Protein AF-M1EKY4-F1 (afdb_monomer_lite)

Organism: Mustela putorius furo (NCBI:txid9669)

pLDDT: mean 96.24, std 2.24, range [85.25, 98.5]

Secondary structure (DSSP, 8-state):
-EEEE--PPTTEEPPTTPPPPEEEE-TTS-B---B---EE-TTEEEETTEEEEPPTTEE--SSSSSPPEEPPTTB--PPTTBSSPPBPTT-B--TTS-TTSPPB-PPPPBS-EEEEEETTEEEEEE--BS---S-S------------

Radius of gyration: 26.67 Å; chains: 1; bounding box: 74×27×77 Å

Structure (mmCIF, N/CA/C/O backbone):
data_AF-M1EKY4-F1
#
_entry.id   AF-M1EKY4-F1
#
loop_
_atom_site.group_PDB
_atom_site.id
_atom_site.type_symbol
_atom_site.label_atom_id
_atom_site.label_alt_id
_atom_site.label_comp_id
_atom_site.label_asym_id
_atom_site.label_entity_id
_atom_site.label_seq_id
_atom_site.pdbx_PDB_ins_code
_atom_site.Cartn_x
_atom_site.Cartn_y
_atom_site.Cartn_z
_atom_site.occupancy
_atom_site.B_iso_or_equiv
_atom_site.auth_seq_id
_atom_site.auth_comp_id
_atom_site.auth_asym_id
_atom_site.auth_a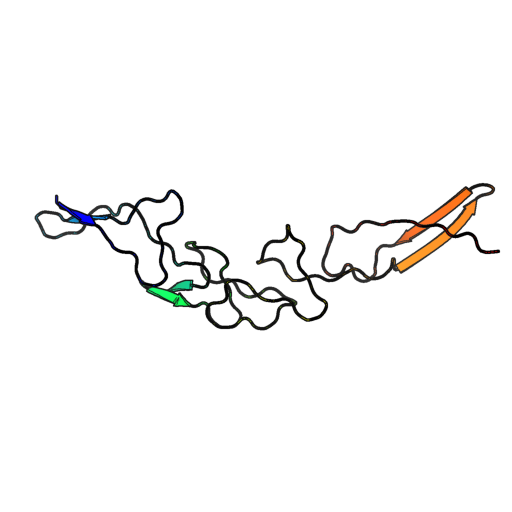tom_id
_atom_site.pdbx_PDB_model_num
ATOM 1 N N . LEU A 1 1 ? -34.951 8.213 29.228 1.00 85.62 1 LEU A N 1
ATOM 2 C CA . LEU A 1 1 ? -33.914 7.845 28.247 1.00 85.62 1 LEU A CA 1
ATOM 3 C C . LEU A 1 1 ? -32.612 8.471 28.716 1.00 85.62 1 LEU A C 1
ATOM 5 O O . LEU A 1 1 ? -32.547 9.693 28.775 1.00 85.62 1 LEU A O 1
ATOM 9 N N . ALA A 1 2 ? -31.645 7.670 29.146 1.00 92.81 2 ALA A N 1
ATOM 10 C CA . ALA A 1 2 ? -30.339 8.165 29.578 1.00 92.81 2 ALA A CA 1
ATOM 11 C C . ALA A 1 2 ? -29.303 7.891 28.483 1.00 92.81 2 ALA A C 1
ATOM 13 O O . ALA A 1 2 ? -29.235 6.769 27.991 1.00 92.81 2 ALA A O 1
ATOM 14 N N . THR A 1 3 ? -28.513 8.892 28.096 1.00 94.44 3 THR A N 1
ATOM 15 C CA . THR A 1 3 ? -27.386 8.706 27.168 1.00 94.44 3 THR A CA 1
ATOM 16 C C . THR A 1 3 ? -26.165 8.242 27.954 1.00 94.44 3 THR A C 1
ATOM 18 O O . THR A 1 3 ? -25.801 8.859 28.954 1.00 94.44 3 THR A O 1
ATOM 21 N N . VAL A 1 4 ? -25.534 7.164 27.501 1.00 96.06 4 VAL A N 1
ATOM 22 C CA . VAL A 1 4 ? -24.362 6.547 28.126 1.00 96.06 4 VAL A CA 1
ATOM 23 C C . VAL A 1 4 ? -23.217 6.565 27.122 1.00 96.06 4 VAL A C 1
ATOM 25 O O . VAL A 1 4 ? -23.373 6.088 25.998 1.00 96.06 4 VAL A O 1
ATOM 28 N N . ALA A 1 5 ? -22.084 7.146 27.516 1.00 96.00 5 ALA A N 1
ATOM 29 C CA . ALA A 1 5 ? -20.867 7.137 26.713 1.00 96.00 5 ALA A CA 1
ATOM 30 C C . ALA A 1 5 ? -20.219 5.749 26.760 1.00 96.00 5 ALA A C 1
ATOM 32 O O . ALA A 1 5 ? -20.084 5.160 27.834 1.00 96.00 5 ALA A O 1
ATOM 33 N N . GLY A 1 6 ? -19.852 5.236 25.593 1.00 95.19 6 GLY A N 1
ATOM 34 C CA . GLY A 1 6 ? -19.029 4.049 25.445 1.00 95.19 6 GLY A CA 1
ATOM 35 C C . GLY A 1 6 ? -17.547 4.407 25.444 1.00 95.19 6 GLY A C 1
ATOM 36 O O . GLY A 1 6 ? -17.161 5.551 25.207 1.00 95.19 6 GLY A O 1
ATOM 37 N N . THR A 1 7 ? -16.719 3.394 25.661 1.00 96.00 7 THR A N 1
ATOM 38 C CA . THR A 1 7 ? -15.268 3.475 25.496 1.00 96.00 7 THR A CA 1
ATOM 39 C C . THR A 1 7 ? -14.875 2.445 24.452 1.00 96.00 7 THR A C 1
ATOM 41 O O . THR A 1 7 ? -15.407 1.333 24.467 1.00 96.00 7 THR A O 1
ATOM 44 N N . CYS A 1 8 ? -13.971 2.801 23.540 1.00 97.06 8 CYS A N 1
ATOM 45 C CA . CYS A 1 8 ? -13.430 1.821 22.608 1.00 97.06 8 CYS A CA 1
ATOM 46 C C . CYS A 1 8 ? -12.718 0.698 23.369 1.00 97.06 8 CYS A C 1
ATOM 48 O O . CYS A 1 8 ? -12.065 0.940 24.387 1.00 97.06 8 CYS A O 1
ATOM 50 N N . VAL A 1 9 ? -12.866 -0.528 22.870 1.00 97.19 9 VAL A N 1
ATOM 51 C CA . VAL A 1 9 ? -12.094 -1.674 23.360 1.00 97.19 9 VAL A CA 1
ATOM 52 C C . VAL A 1 9 ? -10.605 -1.473 23.066 1.00 97.19 9 VAL A C 1
ATOM 54 O O . VAL A 1 9 ? -10.224 -0.589 22.295 1.00 97.19 9 VAL A O 1
ATOM 57 N N . GLU A 1 10 ? -9.755 -2.286 23.689 1.00 97.75 10 GLU A N 1
ATOM 58 C CA . GLU A 1 10 ? -8.317 -2.266 23.419 1.00 97.75 10 GLU A CA 1
ATOM 59 C C . GLU A 1 10 ? -8.046 -2.476 21.920 1.00 97.75 10 GLU A C 1
ATOM 61 O O . GLU A 1 10 ? -8.741 -3.253 21.264 1.00 97.75 10 GLU A O 1
ATOM 66 N N . HIS A 1 11 ? -7.076 -1.738 21.374 1.00 97.81 11 HIS A N 1
ATOM 67 C CA . HIS A 1 11 ? -6.745 -1.716 19.943 1.00 97.81 11 HIS A CA 1
ATOM 68 C C . HIS A 1 11 ? -7.878 -1.269 19.005 1.00 97.81 11 HIS A C 1
ATOM 70 O O . HIS A 1 11 ? -7.852 -1.552 17.806 1.00 97.81 11 HIS A O 1
ATOM 76 N N . ALA A 1 12 ? -8.869 -0.539 19.525 1.00 97.94 12 ALA A N 1
ATOM 77 C CA . ALA A 1 12 ? -9.895 0.116 18.726 1.00 97.94 12 ALA A CA 1
ATOM 78 C C . ALA A 1 12 ? -9.877 1.636 18.917 1.00 97.94 12 ALA A C 1
ATOM 80 O O . ALA A 1 12 ? -9.656 2.152 20.011 1.00 97.94 12 ALA A O 1
ATOM 81 N N . VAL A 1 13 ? -10.178 2.361 17.844 1.00 97.31 13 VAL A N 1
ATOM 82 C CA . VAL A 1 13 ? -10.183 3.825 17.818 1.00 97.31 13 VAL A CA 1
ATOM 83 C C . VAL A 1 13 ? -11.405 4.349 17.070 1.00 97.31 13 VAL A C 1
ATOM 85 O O . VAL A 1 13 ? -11.916 3.703 16.154 1.00 97.31 13 VAL A O 1
ATOM 88 N N . VAL A 1 14 ? -11.891 5.531 17.449 1.00 96.62 14 VAL A N 1
ATOM 89 C CA . VAL A 1 14 ? -12.914 6.239 16.668 1.00 96.62 14 VAL A CA 1
ATOM 90 C C . VAL A 1 14 ? -12.263 6.736 15.369 1.00 96.62 14 VAL A C 1
ATOM 92 O O . VAL A 1 14 ? -11.231 7.411 15.439 1.00 96.62 14 VAL A O 1
ATOM 95 N N . PRO A 1 15 ? -12.807 6.412 14.182 1.00 92.44 15 PRO A N 1
ATOM 96 C CA . PRO A 1 15 ? -12.207 6.829 12.921 1.00 92.44 15 PRO A CA 1
ATOM 97 C C . PRO A 1 15 ? -12.218 8.360 12.768 1.00 92.44 15 PRO A C 1
ATOM 99 O O . PRO A 1 15 ? -13.085 9.031 13.335 1.00 92.44 15 PRO A O 1
ATOM 102 N N . PRO A 1 16 ? -11.301 8.942 11.973 1.00 90.12 16 PRO A N 1
ATOM 103 C CA . PRO A 1 16 ? -11.284 10.380 11.722 1.00 90.12 16 PRO A CA 1
ATOM 104 C C . PRO A 1 16 ? -12.627 10.880 11.173 1.00 90.12 16 PRO A C 1
ATOM 106 O O . PRO A 1 16 ? -13.111 10.393 10.154 1.00 90.12 16 PRO A O 1
ATOM 109 N N . GLY A 1 17 ? -13.229 11.863 11.847 1.00 90.38 17 GLY A N 1
ATOM 110 C CA . GLY A 1 17 ? -14.549 12.393 11.483 1.00 90.38 17 GLY A CA 1
ATOM 111 C C . GLY A 1 17 ? -15.735 11.508 11.886 1.00 90.38 17 GLY A C 1
ATOM 112 O O . GLY A 1 17 ? -16.865 11.836 11.535 1.00 90.38 17 GLY A O 1
ATOM 113 N N . GLY A 1 18 ? -15.492 10.410 12.608 1.00 90.94 18 GLY A N 1
ATOM 114 C CA . GLY A 1 18 ? -16.525 9.578 13.215 1.00 90.94 18 GLY A CA 1
ATOM 115 C C . GLY A 1 18 ? -17.043 10.139 14.541 1.00 90.94 18 GLY A C 1
ATOM 116 O O . GLY A 1 18 ? -16.388 10.949 15.198 1.00 90.94 18 GLY A O 1
ATOM 117 N N . ASP A 1 19 ? -18.227 9.675 14.939 1.00 94.44 19 ASP A N 1
ATOM 118 C CA . ASP A 1 19 ? -18.825 9.983 16.238 1.00 94.44 19 ASP A CA 1
ATOM 119 C C . ASP A 1 19 ? -18.302 9.042 17.334 1.00 94.44 19 ASP A C 1
ATOM 121 O O . ASP A 1 19 ? -18.157 7.836 17.117 1.00 94.44 19 ASP A O 1
ATOM 125 N N . GLU A 1 20 ? -18.097 9.578 18.542 1.00 95.06 20 GLU A N 1
ATOM 126 C CA . GLU A 1 20 ? -17.794 8.767 19.725 1.00 95.06 20 GLU A CA 1
ATOM 127 C C . GLU A 1 20 ? -18.944 7.796 20.055 1.00 95.06 20 GLU A C 1
ATOM 129 O O . GLU A 1 20 ? -20.122 8.183 19.965 1.00 95.06 20 GLU A O 1
ATOM 134 N N . PRO A 1 21 ? -18.622 6.557 20.480 1.00 96.62 21 PRO A N 1
ATOM 135 C CA . PRO A 1 21 ? -19.612 5.522 20.744 1.00 96.62 21 PRO A CA 1
ATOM 136 C C . PRO A 1 21 ? -20.514 5.917 21.915 1.00 96.62 21 PRO A C 1
ATOM 138 O O . PRO A 1 21 ? -20.050 6.226 23.013 1.00 96.62 21 PRO A O 1
ATOM 141 N N . ARG A 1 22 ? -21.827 5.893 21.702 1.00 96.19 22 ARG A N 1
ATOM 142 C CA . ARG A 1 22 ? -22.851 6.205 22.705 1.00 96.19 22 ARG A CA 1
ATOM 143 C C . ARG A 1 22 ? -24.061 5.299 22.535 1.00 96.19 22 ARG A C 1
ATOM 145 O O . ARG A 1 22 ? -24.444 4.950 21.422 1.00 96.19 22 ARG A O 1
ATOM 152 N N . MET A 1 23 ? -24.703 4.989 23.655 1.00 95.38 23 MET A N 1
ATOM 153 C CA . MET A 1 23 ? -25.932 4.197 23.723 1.00 95.38 23 MET A CA 1
ATOM 154 C C . MET A 1 23 ? -27.002 4.931 24.531 1.00 95.38 23 MET A C 1
ATOM 156 O O . MET A 1 23 ? -26.702 5.812 25.338 1.00 95.38 23 MET A O 1
ATOM 160 N N . HIS A 1 24 ? -28.264 4.549 24.343 1.00 95.06 24 HIS A N 1
ATOM 161 C CA . HIS A 1 24 ? -29.387 5.077 25.116 1.00 95.06 24 HIS A CA 1
ATOM 162 C C . HIS A 1 24 ? -30.019 3.978 25.969 1.00 95.06 24 HIS A C 1
ATOM 164 O O . HIS A 1 24 ? -30.482 2.979 25.430 1.00 95.06 24 HIS A O 1
ATOM 170 N N . CYS A 1 25 ? -30.060 4.177 27.285 1.00 96.56 25 CYS A N 1
ATOM 171 C CA . CYS A 1 25 ? -30.706 3.276 28.235 1.00 96.56 25 CYS A CA 1
ATOM 172 C C . CYS A 1 25 ? -32.163 3.710 28.475 1.00 96.56 25 CYS A C 1
ATOM 174 O O . CYS A 1 25 ? -32.447 4.873 28.818 1.00 96.56 25 CYS A O 1
ATOM 176 N N . ALA A 1 26 ? -33.092 2.786 28.236 1.00 95.62 26 ALA A N 1
ATOM 177 C CA . ALA A 1 26 ? -34.524 2.955 28.435 1.00 95.62 26 ALA A CA 1
ATOM 178 C C . ALA A 1 26 ? -34.946 2.688 29.891 1.00 95.62 26 ALA A C 1
ATOM 180 O O . ALA A 1 26 ? -34.160 2.262 30.733 1.00 95.62 26 ALA A O 1
ATOM 181 N N . VAL A 1 27 ? -36.201 3.012 30.220 1.00 95.88 27 VAL A N 1
ATOM 182 C CA . VAL A 1 27 ? -36.727 2.887 31.596 1.00 95.88 27 VAL A CA 1
ATOM 183 C C . VAL A 1 27 ? -36.992 1.438 32.015 1.00 95.88 27 VAL A C 1
ATOM 185 O O . VAL A 1 27 ? -37.061 1.155 33.205 1.00 95.88 27 VAL A O 1
ATOM 188 N N . ASP A 1 28 ? -37.134 0.540 31.045 1.00 96.50 28 ASP A N 1
ATOM 189 C CA . ASP A 1 28 ? -37.246 -0.913 31.203 1.00 96.50 28 ASP A CA 1
ATOM 190 C C . ASP A 1 28 ? -35.876 -1.614 31.259 1.00 96.50 28 ASP A C 1
ATOM 192 O O . ASP A 1 28 ? -35.816 -2.824 31.465 1.00 96.50 28 ASP A O 1
ATOM 196 N N . GLY A 1 29 ? -34.778 -0.857 31.141 1.00 94.44 29 GLY A N 1
ATOM 197 C CA . GLY A 1 29 ? -33.411 -1.373 31.178 1.00 94.44 29 GLY A CA 1
ATOM 198 C C . GLY A 1 29 ? -32.882 -1.856 29.828 1.00 94.44 29 GLY A C 1
ATOM 199 O O . GLY A 1 29 ? -31.761 -2.361 29.779 1.00 94.44 29 GLY A O 1
ATOM 200 N N . GLU A 1 30 ? -33.637 -1.694 28.739 1.00 96.25 30 GLU A N 1
ATOM 201 C CA . GLU A 1 30 ? -33.154 -2.045 27.406 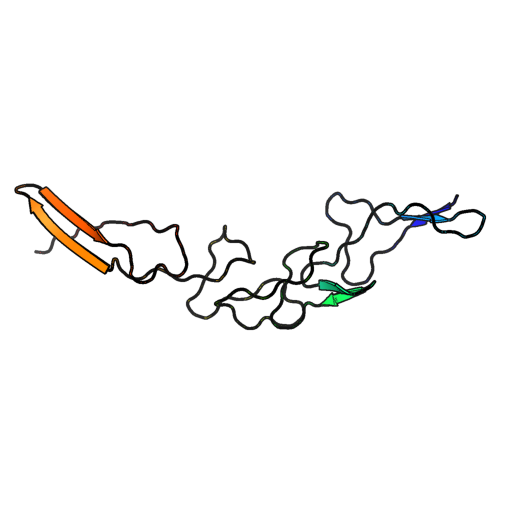1.00 96.25 30 GLU A CA 1
ATOM 202 C C . GLU A 1 30 ? -32.203 -0.984 26.835 1.00 96.25 30 GLU A C 1
ATOM 204 O O . GLU A 1 30 ? -32.354 0.230 27.029 1.00 96.25 30 GLU A O 1
ATOM 209 N N . TRP A 1 31 ? -31.206 -1.467 26.095 1.00 95.38 31 TRP A N 1
ATOM 210 C CA . TRP A 1 31 ? -30.314 -0.641 25.295 1.00 95.38 31 TRP A CA 1
ATOM 211 C C . TRP A 1 31 ? -30.946 -0.368 23.930 1.00 95.38 31 TRP A C 1
ATOM 213 O O . TRP A 1 31 ? -31.340 -1.291 23.223 1.00 95.38 31 TRP A O 1
ATOM 223 N N . LEU A 1 32 ? -31.026 0.906 23.558 1.00 92.81 32 LEU A N 1
ATOM 224 C CA . LEU A 1 32 ? -31.637 1.353 22.309 1.00 92.81 32 LEU A CA 1
ATOM 225 C C . LEU A 1 32 ? -30.563 1.717 21.265 1.00 92.81 32 LEU A C 1
ATOM 227 O O . LEU A 1 32 ? -29.563 1.024 21.124 1.00 92.81 32 LEU A O 1
ATOM 231 N N . VAL A 1 33 ? -30.784 2.791 20.503 1.00 90.44 33 VAL A N 1
ATOM 232 C CA . VAL A 1 33 ? -30.024 3.153 19.297 1.00 90.44 33 VAL A CA 1
ATOM 233 C C . VAL A 1 33 ? -28.524 3.363 19.585 1.00 90.44 33 VAL A C 1
ATOM 235 O O . VAL A 1 33 ? -28.203 4.253 20.388 1.00 90.44 33 VAL A O 1
ATOM 238 N N . PRO A 1 34 ? -27.621 2.616 18.910 1.00 92.00 34 PRO A N 1
ATOM 239 C CA . PRO A 1 34 ? -26.189 2.892 18.914 1.00 92.00 34 PRO A CA 1
ATOM 240 C C . PRO A 1 34 ? -25.870 4.116 18.052 1.00 92.00 34 PRO A C 1
ATOM 242 O O . PRO A 1 34 ? -26.404 4.276 16.953 1.00 92.00 34 PRO A O 1
ATOM 245 N N . ILE A 1 35 ? -24.996 4.986 18.553 1.00 93.06 35 ILE A N 1
ATOM 246 C CA . ILE A 1 35 ? -24.480 6.160 17.840 1.00 93.06 35 ILE A CA 1
ATOM 247 C C . ILE A 1 35 ? -22.960 6.117 17.893 1.00 93.06 35 ILE A C 1
ATOM 249 O O . ILE A 1 35 ? -22.401 5.983 18.977 1.00 93.06 35 ILE A O 1
ATOM 253 N N . GLY A 1 36 ? -22.305 6.291 16.746 1.00 94.19 36 GLY A N 1
ATOM 254 C CA . GLY A 1 36 ? -20.851 6.199 16.653 1.00 94.19 36 GLY A CA 1
ATOM 255 C C . GLY A 1 36 ? -20.339 4.762 16.746 1.00 94.19 36 GLY A C 1
ATOM 256 O O . GLY A 1 36 ? -21.070 3.837 17.102 1.00 94.19 36 GLY A O 1
ATOM 257 N N . GLN A 1 37 ? -19.072 4.572 16.393 1.00 93.94 37 GLN A N 1
ATOM 258 C CA . GLN A 1 37 ? -18.426 3.262 16.419 1.00 93.94 37 GLN A CA 1
ATOM 259 C C . GLN A 1 37 ? -16.913 3.391 16.570 1.00 93.94 37 GLN A C 1
ATOM 261 O O . GLN A 1 37 ? -16.320 4.409 16.213 1.00 93.94 37 GLN A O 1
ATOM 266 N N . CYS A 1 38 ? -16.296 2.320 17.059 1.00 96.75 38 CYS A N 1
ATOM 267 C CA . CYS A 1 38 ? -14.849 2.158 17.075 1.00 96.75 38 CYS A CA 1
ATOM 268 C C . CYS A 1 38 ? -14.444 1.140 16.010 1.00 96.75 38 CYS A C 1
ATOM 270 O O . CYS A 1 38 ? -15.150 0.155 15.790 1.00 96.75 38 CYS A O 1
ATOM 272 N N . LEU A 1 39 ? -13.299 1.365 15.376 1.00 97.50 39 LEU A N 1
ATOM 273 C CA . LEU A 1 39 ? -12.693 0.467 14.401 1.00 97.50 39 LEU A CA 1
ATOM 274 C C . LEU A 1 39 ? -11.389 -0.078 14.965 1.00 97.50 39 LEU A C 1
ATOM 276 O O . LEU A 1 39 ? -10.640 0.674 15.588 1.00 97.50 39 LEU A O 1
ATOM 280 N N . CYS A 1 40 ? -11.099 -1.358 14.722 1.00 98.19 40 CYS A N 1
ATOM 281 C CA . CYS A 1 40 ? -9.799 -1.911 15.086 1.00 98.19 40 CYS A CA 1
ATOM 282 C C . CYS A 1 40 ? -8.699 -1.165 14.329 1.00 98.19 40 CYS A C 1
ATOM 284 O O . CYS A 1 40 ? -8.823 -0.938 13.119 1.00 98.19 40 CYS A O 1
ATOM 286 N N . GLU A 1 41 ? -7.651 -0.775 15.043 1.00 97.88 41 GLU A N 1
ATOM 287 C CA . GLU A 1 41 ? -6.543 0.005 14.504 1.00 97.88 41 GLU A CA 1
ATOM 288 C C . GLU A 1 41 ? -5.689 -0.798 13.505 1.00 97.88 41 GLU A C 1
ATOM 290 O O . GLU A 1 41 ? -5.971 -1.960 13.195 1.00 97.88 41 GLU A O 1
ATOM 295 N N . ALA A 1 42 ? -4.666 -0.160 12.932 1.00 97.81 42 ALA A N 1
ATOM 296 C CA . ALA A 1 42 ? -3.743 -0.835 12.024 1.00 97.81 42 ALA A CA 1
ATOM 297 C C . ALA A 1 42 ? -3.048 -2.008 12.741 1.00 97.81 42 ALA A C 1
ATOM 299 O O . ALA A 1 42 ? -2.628 -1.879 13.887 1.00 97.81 42 ALA A O 1
ATOM 300 N N . GLY A 1 43 ? -2.927 -3.146 12.060 1.00 98.31 43 GLY A N 1
ATOM 301 C CA . GLY A 1 43 ? -2.401 -4.388 12.628 1.00 98.31 43 GLY A CA 1
ATOM 302 C C . GLY A 1 43 ? -3.410 -5.213 13.433 1.00 98.31 43 GLY A C 1
ATOM 303 O O . GLY A 1 43 ? -3.037 -6.289 13.890 1.00 98.31 43 GLY A O 1
ATOM 304 N N . TYR A 1 44 ? -4.668 -4.770 13.578 1.00 98.50 44 TYR A N 1
ATOM 305 C CA . TYR A 1 44 ? -5.696 -5.493 14.336 1.00 98.50 44 TYR A CA 1
ATOM 306 C C . TYR A 1 44 ? -7.000 -5.669 13.554 1.00 98.50 44 TYR A C 1
ATOM 308 O O . TYR A 1 44 ? -7.508 -4.742 12.919 1.00 98.50 44 TYR A O 1
ATOM 316 N N . GLU A 1 45 ? -7.607 -6.844 13.653 1.00 98.19 45 GLU A N 1
ATOM 317 C CA . GLU A 1 45 ? -8.918 -7.150 13.083 1.00 98.19 45 GLU A CA 1
ATOM 318 C C . GLU A 1 45 ? -9.955 -7.472 14.151 1.00 98.19 45 GLU A C 1
ATOM 320 O O . GLU A 1 45 ? -9.634 -7.871 15.270 1.00 98.19 45 GLU A O 1
ATOM 325 N N . LYS A 1 46 ? -11.225 -7.282 13.793 1.00 97.69 46 LYS A N 1
ATOM 326 C CA . LYS A 1 46 ? -12.339 -7.600 14.677 1.00 97.69 46 LYS A CA 1
ATOM 327 C C . LYS A 1 46 ? -12.554 -9.110 14.690 1.00 97.69 46 LYS A C 1
ATOM 329 O O . LYS A 1 46 ? -12.944 -9.687 13.677 1.00 97.69 46 LYS A O 1
ATOM 334 N N . VAL A 1 47 ? -12.385 -9.715 15.857 1.00 96.94 47 VAL A N 1
ATOM 335 C CA . VAL A 1 47 ? -12.724 -11.113 16.118 1.00 96.94 47 VAL A CA 1
ATOM 336 C C . VAL A 1 47 ? -13.763 -11.118 17.232 1.00 96.94 47 VAL A C 1
ATOM 338 O O . VAL A 1 47 ? -13.464 -10.781 18.374 1.00 96.94 47 VAL A O 1
ATOM 341 N N . GLU A 1 48 ? -15.005 -11.454 16.880 1.00 93.94 48 GLU A N 1
ATOM 342 C CA . GLU A 1 48 ? -16.171 -11.303 17.763 1.00 93.94 48 GLU A CA 1
ATOM 343 C C . GLU A 1 48 ? -16.334 -9.846 18.239 1.00 93.94 48 GLU A C 1
ATOM 345 O O . GLU A 1 48 ? -16.598 -8.973 17.413 1.00 93.94 48 GLU A O 1
ATOM 350 N N . ASP A 1 49 ? -16.163 -9.573 19.534 1.00 94.00 49 ASP A N 1
ATOM 351 C CA . ASP A 1 49 ? -16.287 -8.242 20.144 1.00 94.00 49 ASP A CA 1
ATOM 352 C C . ASP A 1 49 ? -14.934 -7.654 20.593 1.00 94.00 49 ASP A C 1
ATOM 354 O O . ASP A 1 49 ? -14.895 -6.657 21.318 1.00 94.00 49 ASP A O 1
ATOM 358 N N . THR A 1 50 ? -13.813 -8.247 20.165 1.00 96.94 50 THR A N 1
ATOM 359 C CA . THR A 1 50 ? -12.458 -7.765 20.472 1.00 96.94 50 THR A CA 1
ATOM 360 C C . THR A 1 50 ? -11.653 -7.475 19.208 1.00 96.94 50 THR A C 1
ATOM 362 O O . THR A 1 50 ? -11.969 -7.952 18.117 1.00 96.94 50 THR A O 1
ATOM 365 N N . CYS A 1 51 ? -10.609 -6.659 19.353 1.00 98.25 51 CYS A N 1
ATOM 366 C CA . CYS A 1 51 ? -9.615 -6.445 18.309 1.00 98.25 51 CYS A CA 1
ATOM 367 C C . CYS A 1 51 ? -8.404 -7.334 18.593 1.00 98.25 51 CYS A C 1
ATOM 369 O O . CYS A 1 51 ? -7.761 -7.194 19.633 1.00 98.25 51 CYS A O 1
ATOM 371 N N . GLN A 1 52 ? -8.112 -8.258 17.682 1.00 98.38 52 GLN A N 1
ATOM 372 C CA . GLN A 1 52 ? -6.980 -9.177 17.782 1.00 98.38 52 GLN A CA 1
ATOM 373 C C . GLN A 1 52 ? -5.932 -8.832 16.734 1.00 98.38 52 GLN A C 1
ATOM 375 O O . GLN A 1 52 ? -6.267 -8.360 15.647 1.00 98.38 52 GLN A O 1
ATOM 380 N N . ALA A 1 53 ? -4.663 -9.031 17.080 1.00 98.44 53 ALA A N 1
ATOM 381 C CA . ALA A 1 53 ? -3.559 -8.753 16.178 1.00 98.44 53 ALA A CA 1
ATOM 382 C C . ALA A 1 53 ? -3.649 -9.650 14.935 1.00 98.44 53 ALA A C 1
ATOM 384 O O . ALA A 1 53 ? -4.046 -10.813 15.020 1.00 98.44 53 ALA A O 1
ATOM 385 N N . CYS A 1 54 ? -3.260 -9.116 13.777 1.00 98.50 54 CYS A N 1
ATOM 386 C CA . CYS A 1 54 ? -3.193 -9.900 12.551 1.00 98.50 54 CYS A CA 1
ATOM 387 C C . CYS A 1 54 ? -2.305 -11.130 12.756 1.00 98.50 54 CYS A C 1
ATOM 389 O O . CYS A 1 54 ? -1.198 -11.018 13.284 1.00 98.50 54 CYS A O 1
ATOM 391 N N . SER A 1 55 ? -2.768 -12.292 12.299 1.00 98.31 55 SER A N 1
ATOM 392 C CA . SER A 1 55 ? -1.970 -13.521 12.341 1.00 98.31 55 SER A CA 1
ATOM 393 C C . SER A 1 55 ? -0.692 -13.393 11.491 1.00 98.31 55 SER A C 1
ATOM 395 O O . SER A 1 55 ? -0.682 -12.633 10.520 1.00 98.31 55 SER A O 1
ATOM 397 N N . PRO A 1 56 ? 0.382 -14.152 11.787 1.00 98.31 56 PRO A N 1
ATOM 398 C CA . PRO A 1 56 ? 1.585 -14.158 10.958 1.00 98.31 56 PRO A CA 1
ATOM 399 C C . PRO A 1 56 ? 1.275 -14.432 9.479 1.00 98.31 56 PRO A C 1
ATOM 401 O O . PRO A 1 56 ? 0.518 -15.348 9.157 1.00 98.31 56 PRO A O 1
ATOM 404 N N . GLY A 1 57 ? 1.869 -13.641 8.584 1.00 97.75 57 GLY A N 1
ATOM 405 C CA . GLY A 1 57 ? 1.567 -13.659 7.146 1.00 97.75 57 GLY A CA 1
ATOM 406 C C . GLY A 1 57 ? 0.370 -12.801 6.720 1.00 97.75 57 GLY A C 1
ATOM 407 O O . GLY A 1 57 ? 0.067 -12.754 5.530 1.00 97.75 57 GLY A O 1
ATOM 408 N N . PHE A 1 58 ? -0.275 -12.097 7.653 1.00 98.38 58 PHE A N 1
ATOM 409 C CA . PHE A 1 58 ? -1.345 -11.141 7.379 1.00 98.38 58 PHE A CA 1
ATOM 410 C C . PHE A 1 58 ? -0.971 -9.742 7.867 1.00 98.38 58 PHE A C 1
ATOM 412 O O . PHE A 1 58 ? -0.154 -9.578 8.772 1.00 98.38 58 PHE A O 1
ATOM 419 N N . PHE A 1 59 ? -1.591 -8.721 7.282 1.00 98.31 59 PHE A N 1
ATOM 420 C CA . PHE A 1 59 ? -1.369 -7.330 7.651 1.00 98.31 59 PHE A CA 1
ATOM 421 C C . PHE A 1 59 ? -2.644 -6.489 7.558 1.00 98.31 59 PHE A C 1
ATOM 423 O O . PHE A 1 59 ? -3.593 -6.830 6.851 1.00 98.31 59 PHE A O 1
ATOM 430 N N . LYS A 1 60 ? -2.643 -5.335 8.229 1.00 98.00 60 LYS A N 1
ATOM 431 C CA . LYS A 1 60 ? -3.686 -4.315 8.072 1.00 98.00 60 LYS A CA 1
ATOM 432 C C . LYS A 1 60 ? -3.104 -2.916 8.219 1.00 98.00 60 LYS A C 1
ATOM 434 O O . LYS A 1 60 ? -2.631 -2.550 9.290 1.00 98.00 60 LYS A O 1
ATOM 439 N N . SER A 1 61 ? -3.169 -2.119 7.159 1.00 96.56 61 SER A N 1
ATOM 440 C CA . SER A 1 61 ? -2.483 -0.823 7.103 1.00 96.56 61 SER A CA 1
ATOM 441 C C . SER A 1 61 ? -3.209 0.323 7.801 1.00 96.56 61 SER A C 1
ATOM 443 O O . SER A 1 61 ? -2.572 1.307 8.163 1.00 96.56 61 SER A O 1
ATOM 445 N N . GLU A 1 62 ? -4.526 0.224 7.983 1.00 95.50 62 GLU A N 1
ATOM 446 C CA . GLU A 1 62 ? -5.354 1.336 8.458 1.00 95.50 62 GLU A CA 1
ATOM 447 C C . GLU A 1 62 ? -6.452 0.872 9.417 1.00 95.50 62 GLU A C 1
ATOM 449 O O . GLU A 1 62 ? -6.884 -0.283 9.381 1.00 95.50 62 GLU A O 1
ATOM 454 N N . ALA A 1 63 ? -6.945 1.800 10.242 1.00 96.56 63 ALA A N 1
ATOM 455 C CA . ALA A 1 63 ? -8.111 1.569 11.084 1.00 96.56 63 ALA A CA 1
ATOM 456 C C . ALA A 1 63 ? -9.371 1.455 10.214 1.00 96.56 63 ALA A C 1
ATOM 458 O O . ALA A 1 63 ? -9.840 2.433 9.635 1.00 96.56 63 ALA A O 1
ATOM 459 N N . SER A 1 64 ? -9.910 0.245 10.101 1.00 94.88 64 SER A N 1
ATOM 460 C CA . SER A 1 64 ? -11.068 -0.049 9.255 1.00 94.88 64 SER A CA 1
ATOM 461 C C . SER A 1 64 ? -11.873 -1.228 9.802 1.00 94.88 64 SER A C 1
ATOM 463 O O . SER A 1 64 ? -11.410 -1.958 10.681 1.00 94.88 64 SER A O 1
ATOM 465 N N . GLU A 1 65 ? -13.075 -1.437 9.265 1.00 94.38 65 GLU A N 1
ATOM 466 C CA . GLU A 1 65 ? -13.874 -2.648 9.522 1.00 94.38 65 GLU A CA 1
ATOM 467 C C . GLU A 1 65 ? -13.339 -3.883 8.788 1.00 94.38 65 GLU A C 1
ATOM 469 O O . GLU A 1 65 ? -13.812 -4.992 9.028 1.00 94.38 65 GLU A O 1
ATOM 474 N N . SER A 1 66 ? -12.375 -3.701 7.880 1.00 95.00 66 SER A N 1
ATOM 475 C CA . SER A 1 66 ? -11.843 -4.806 7.090 1.00 95.00 66 SER A CA 1
ATOM 476 C C . SER A 1 66 ? -11.018 -5.751 7.969 1.00 95.00 66 SER A C 1
ATOM 478 O O . SER A 1 66 ? -10.312 -5.280 8.871 1.00 95.00 66 SER A O 1
ATOM 480 N N . PRO A 1 67 ? -11.078 -7.067 7.702 1.00 97.38 67 PRO A N 1
ATOM 481 C CA . PRO A 1 67 ? -10.176 -8.025 8.326 1.00 97.38 67 PRO A CA 1
ATOM 482 C C . PRO A 1 67 ? -8.734 -7.799 7.857 1.00 97.38 67 PRO A C 1
ATOM 484 O O . PRO A 1 67 ? -8.471 -7.031 6.924 1.00 97.38 67 PRO A O 1
ATOM 487 N N . CYS A 1 68 ? -7.795 -8.484 8.497 1.00 98.12 68 CYS A N 1
ATOM 488 C CA . CYS A 1 68 ? -6.416 -8.533 8.050 1.00 98.12 68 CYS A CA 1
ATOM 489 C C . CYS A 1 68 ? -6.332 -9.201 6.669 1.00 98.12 68 CYS A C 1
ATOM 491 O O . CYS A 1 68 ? -7.005 -10.191 6.378 1.00 98.12 68 CYS A O 1
ATOM 493 N N . LEU A 1 69 ? -5.501 -8.636 5.799 1.00 97.88 69 LEU A N 1
ATOM 494 C CA . LEU A 1 69 ? -5.267 -9.126 4.447 1.00 97.88 69 LEU A CA 1
ATOM 495 C C . LEU A 1 69 ? -4.036 -10.022 4.427 1.00 97.88 69 LEU A C 1
ATOM 497 O O . LEU A 1 69 ? -3.063 -9.753 5.126 1.00 97.88 69 LEU A O 1
ATOM 501 N N . GLU A 1 70 ? -4.064 -11.066 3.606 1.00 97.94 70 GLU A N 1
ATOM 502 C CA . GLU A 1 70 ? -2.887 -11.900 3.375 1.00 97.94 70 GLU A CA 1
ATOM 503 C C . GLU A 1 70 ? -1.777 -11.072 2.712 1.00 97.94 70 GLU A C 1
ATOM 505 O O . GLU A 1 70 ? -2.040 -10.217 1.856 1.00 97.94 70 GLU A O 1
ATOM 510 N N . CYS A 1 71 ? -0.530 -11.314 3.113 1.00 98.12 71 CYS A N 1
ATOM 511 C CA . CYS A 1 71 ? 0.615 -10.670 2.492 1.00 98.12 71 CYS A CA 1
ATOM 512 C C . CYS A 1 71 ? 0.709 -11.027 1.000 1.00 98.12 71 CYS A C 1
ATOM 514 O O . CYS A 1 71 ? 0.617 -12.203 0.637 1.00 98.12 71 CYS A O 1
ATOM 516 N N . PRO A 1 72 ? 0.909 -10.035 0.115 1.00 97.75 72 PRO A N 1
ATOM 517 C CA . PRO A 1 72 ? 1.001 -10.294 -1.313 1.00 97.75 72 PRO A CA 1
ATOM 518 C C . PRO A 1 72 ? 2.328 -10.984 -1.666 1.00 97.75 72 PRO A C 1
ATOM 520 O O . PRO A 1 72 ? 3.251 -11.051 -0.864 1.00 97.75 72 PRO A O 1
ATOM 523 N N . VAL A 1 73 ? 2.457 -11.494 -2.892 1.00 97.31 73 VAL A N 1
ATOM 524 C CA . VAL A 1 73 ? 3.684 -12.193 -3.313 1.00 97.31 73 VAL A CA 1
ATOM 525 C C . VAL A 1 73 ? 4.923 -11.285 -3.290 1.00 97.31 73 VAL A C 1
ATOM 527 O O . VAL A 1 73 ? 4.821 -10.059 -3.403 1.00 97.31 73 VAL A O 1
ATOM 530 N N . HIS A 1 74 ? 6.099 -11.913 -3.188 1.00 97.81 74 HIS A N 1
ATOM 531 C CA . HIS A 1 74 ? 7.406 -11.251 -3.087 1.00 97.81 74 HIS A CA 1
ATOM 532 C C . HIS A 1 74 ? 7.590 -10.403 -1.821 1.00 97.81 74 HIS A C 1
ATOM 534 O O . HIS A 1 74 ? 8.316 -9.404 -1.809 1.00 97.81 74 HIS A O 1
ATOM 540 N N . THR A 1 75 ? 6.935 -10.817 -0.740 1.00 98.00 75 THR A N 1
ATOM 541 C CA . THR A 1 75 ? 7.118 -10.263 0.602 1.00 98.00 75 THR A CA 1
ATOM 542 C C . THR A 1 75 ? 7.632 -11.328 1.551 1.00 98.00 75 THR A C 1
ATOM 544 O O . THR A 1 75 ? 7.276 -12.499 1.428 1.00 98.00 75 THR A O 1
ATOM 547 N N . VAL A 1 76 ? 8.395 -10.913 2.554 1.00 97.06 76 VAL A N 1
ATOM 548 C CA . VAL A 1 76 ? 8.776 -11.798 3.656 1.00 97.06 76 VAL A CA 1
ATOM 549 C C . VAL A 1 76 ? 7.562 -12.116 4.535 1.00 97.06 76 VAL A C 1
ATOM 551 O O . VAL A 1 76 ? 6.570 -11.383 4.547 1.00 97.06 76 VAL A O 1
ATOM 554 N N . LEU A 1 77 ? 7.642 -13.209 5.296 1.00 96.25 77 LEU A N 1
ATOM 555 C CA . LEU A 1 77 ? 6.594 -13.582 6.245 1.00 96.25 77 LEU A CA 1
ATOM 556 C C . LEU A 1 77 ? 6.425 -12.481 7.302 1.00 96.25 77 LEU A C 1
ATOM 558 O O . LEU A 1 77 ? 7.325 -12.249 8.110 1.00 96.25 77 LEU A O 1
ATOM 562 N N . ALA A 1 78 ? 5.265 -11.827 7.301 1.00 97.56 78 ALA A N 1
ATOM 563 C CA . ALA A 1 78 ? 4.969 -10.775 8.260 1.00 97.56 78 ALA A CA 1
ATOM 564 C C . ALA A 1 78 ? 4.790 -11.334 9.686 1.00 97.56 78 ALA A C 1
ATOM 566 O O . ALA A 1 78 ? 4.211 -12.415 9.850 1.00 97.56 78 ALA A O 1
ATOM 567 N N . PRO A 1 79 ? 5.266 -10.614 10.719 1.00 97.69 79 PRO A N 1
ATOM 568 C CA . PRO A 1 79 ? 5.030 -10.978 12.112 1.00 97.69 79 PRO A CA 1
ATOM 569 C C . PRO A 1 79 ? 3.564 -10.747 12.516 1.00 97.69 79 PRO A C 1
ATOM 571 O O . PRO A 1 79 ? 2.781 -10.153 11.777 1.00 97.69 79 PRO A O 1
ATOM 574 N N . GLU A 1 80 ? 3.204 -11.198 13.716 1.00 98.25 80 GLU A N 1
ATOM 575 C CA . GLU A 1 80 ? 1.903 -10.896 14.319 1.00 98.25 80 GLU A CA 1
ATOM 576 C C . GLU A 1 80 ? 1.704 -9.376 14.474 1.00 98.25 80 GLU A C 1
ATOM 578 O O . GLU A 1 80 ? 2.631 -8.653 14.849 1.00 98.25 80 GLU A O 1
ATOM 583 N N . GLY A 1 81 ? 0.501 -8.887 14.169 1.00 97.88 81 GLY A N 1
ATOM 584 C CA . GLY A 1 81 ? 0.156 -7.468 14.286 1.00 97.88 81 GLY A CA 1
ATOM 585 C C . GLY A 1 81 ? 0.777 -6.565 13.216 1.00 97.88 81 GLY A C 1
ATOM 586 O O . GLY A 1 81 ? 0.909 -5.358 13.426 1.00 97.88 81 GLY A O 1
ATOM 587 N N . ALA A 1 82 ? 1.193 -7.118 12.074 1.00 98.31 82 ALA A N 1
ATOM 588 C CA . ALA A 1 82 ? 1.836 -6.337 11.026 1.00 98.31 82 ALA A CA 1
ATOM 589 C C . ALA A 1 82 ? 0.893 -5.300 10.390 1.00 98.31 82 ALA A C 1
ATOM 591 O O . ALA A 1 82 ? -0.257 -5.573 10.043 1.00 98.31 82 ALA A O 1
ATOM 592 N N . THR A 1 83 ? 1.414 -4.094 10.162 1.00 97.62 83 THR A N 1
ATOM 593 C CA . THR A 1 83 ? 0.701 -3.028 9.438 1.00 97.62 83 THR A CA 1
ATOM 594 C C . THR A 1 83 ? 1.035 -2.999 7.947 1.00 97.62 83 THR A C 1
ATOM 596 O O . THR A 1 83 ? 0.302 -2.416 7.152 1.00 97.62 83 THR A O 1
ATOM 599 N N . PHE A 1 84 ? 2.121 -3.661 7.548 1.00 97.44 84 PHE A N 1
ATOM 600 C CA . PHE A 1 84 ? 2.532 -3.876 6.165 1.00 97.44 84 PHE A CA 1
ATOM 601 C C . PHE A 1 84 ? 3.419 -5.124 6.075 1.00 97.44 84 PHE A C 1
ATOM 603 O O . PHE A 1 84 ? 4.007 -5.542 7.072 1.00 97.44 84 PHE A O 1
ATOM 610 N N . CYS A 1 85 ? 3.555 -5.685 4.873 1.00 97.88 85 CYS A N 1
ATOM 611 C CA . CYS A 1 85 ? 4.476 -6.792 4.609 1.00 97.88 85 CYS A CA 1
ATOM 612 C C . CYS A 1 85 ? 5.748 -6.260 3.941 1.00 97.88 85 CYS A C 1
ATOM 614 O O . CYS A 1 85 ? 5.682 -5.619 2.883 1.00 97.88 85 CYS A O 1
ATOM 616 N N . GLU A 1 86 ? 6.900 -6.502 4.562 1.00 97.75 86 GLU A N 1
ATOM 617 C CA . GLU A 1 86 ? 8.207 -6.096 4.041 1.00 97.75 86 GLU A CA 1
ATOM 618 C C . GLU A 1 86 ? 8.552 -6.872 2.758 1.00 97.75 86 GLU A C 1
ATOM 620 O O . GLU A 1 86 ? 8.193 -8.039 2.605 1.00 97.75 86 GLU A O 1
ATOM 625 N N . CYS A 1 87 ? 9.197 -6.210 1.797 1.00 98.25 87 CYS A N 1
ATOM 626 C CA . CYS A 1 87 ? 9.554 -6.844 0.529 1.00 98.25 87 CYS A CA 1
ATOM 627 C C . CYS A 1 87 ? 10.722 -7.820 0.695 1.00 98.25 87 CYS A C 1
ATOM 629 O O . CYS A 1 87 ? 11.625 -7.595 1.499 1.00 98.25 87 CYS A O 1
ATOM 631 N N . GLU A 1 88 ? 10.725 -8.882 -0.110 1.00 98.44 88 GLU A N 1
ATOM 632 C CA . GLU A 1 88 ? 11.892 -9.755 -0.257 1.00 98.44 88 GLU A CA 1
ATOM 633 C C . GLU A 1 88 ? 13.101 -8.988 -0.822 1.00 98.44 88 GLU A C 1
ATOM 635 O O . GLU A 1 88 ? 12.964 -7.962 -1.495 1.00 98.44 88 GLU A O 1
ATOM 640 N N . GLU A 1 89 ? 14.307 -9.509 -0.588 1.00 97.88 89 GLU A N 1
ATOM 641 C CA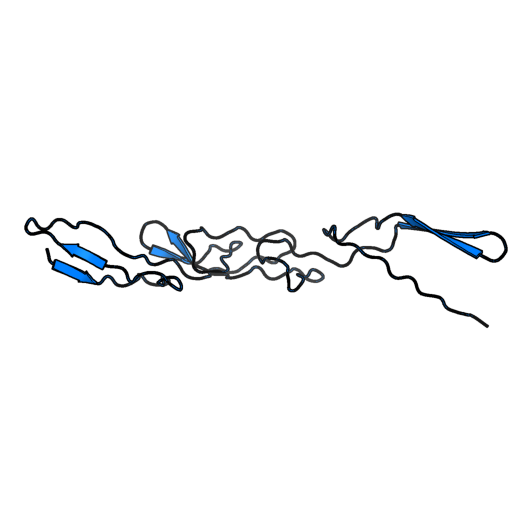 . GLU A 1 89 ? 15.533 -8.925 -1.136 1.00 97.88 89 GLU A CA 1
ATOM 642 C C . GLU A 1 89 ? 15.466 -8.843 -2.673 1.00 97.88 89 GLU A C 1
ATOM 644 O O . GLU A 1 89 ? 15.212 -9.830 -3.364 1.00 97.88 89 GLU A O 1
ATOM 649 N N . GLY A 1 90 ? 15.696 -7.643 -3.217 1.00 97.44 90 GLY A N 1
ATOM 650 C CA . GLY A 1 90 ? 15.617 -7.376 -4.657 1.00 97.44 90 GLY A CA 1
ATOM 651 C C . GLY A 1 90 ? 14.217 -7.027 -5.180 1.00 97.44 90 GLY A C 1
ATOM 652 O O . GLY A 1 90 ? 14.074 -6.801 -6.384 1.00 97.44 90 GLY A O 1
ATOM 653 N N . TYR A 1 91 ? 13.216 -6.936 -4.301 1.00 98.38 91 TYR A N 1
ATOM 654 C CA . TYR A 1 91 ? 11.864 -6.481 -4.615 1.00 98.38 91 TYR A CA 1
ATOM 655 C C . TYR A 1 91 ? 11.511 -5.187 -3.872 1.00 98.38 91 TYR A C 1
ATOM 657 O O . TYR A 1 91 ? 12.029 -4.888 -2.799 1.00 98.38 91 TYR A O 1
ATOM 665 N N . PHE A 1 92 ? 10.625 -4.390 -4.467 1.00 97.50 92 PHE A N 1
ATOM 666 C CA . PHE A 1 92 ? 10.357 -3.013 -4.063 1.00 97.50 92 PHE A CA 1
ATOM 667 C C . PHE A 1 92 ? 8.896 -2.618 -4.312 1.00 97.50 92 PHE A C 1
ATOM 669 O O . PHE A 1 92 ? 8.182 -3.248 -5.095 1.00 97.50 92 PHE A O 1
ATOM 676 N N . ARG A 1 93 ? 8.475 -1.518 -3.681 1.00 97.25 93 ARG A N 1
ATOM 677 C CA . ARG A 1 93 ? 7.230 -0.802 -3.990 1.00 97.25 93 ARG A CA 1
ATOM 678 C C . ARG A 1 93 ? 7.543 0.637 -4.378 1.00 97.25 93 ARG A C 1
ATOM 680 O O . ARG A 1 93 ? 8.432 1.257 -3.791 1.00 97.25 93 ARG A O 1
ATOM 687 N N . ALA A 1 94 ? 6.830 1.165 -5.366 1.00 96.69 94 ALA A N 1
ATOM 688 C CA . ALA A 1 94 ? 6.884 2.582 -5.690 1.00 96.69 94 ALA A CA 1
ATOM 689 C C . ALA A 1 94 ? 6.089 3.404 -4.653 1.00 96.69 94 ALA A C 1
ATOM 691 O O . ALA A 1 94 ? 5.187 2.871 -4.010 1.00 96.69 94 ALA A O 1
ATOM 692 N N . PRO A 1 95 ? 6.380 4.707 -4.486 1.00 95.25 95 PRO A N 1
ATOM 693 C CA . PRO A 1 95 ? 5.712 5.547 -3.485 1.00 95.25 95 PRO A CA 1
ATOM 694 C C . PRO A 1 95 ? 4.187 5.646 -3.628 1.00 95.25 95 PRO A C 1
ATOM 696 O O . PRO A 1 95 ? 3.497 5.912 -2.651 1.00 95.25 95 PRO A O 1
ATOM 699 N N . GLN A 1 96 ? 3.670 5.474 -4.845 1.00 94.62 96 GLN A N 1
ATOM 700 C CA . GLN A 1 96 ? 2.240 5.488 -5.153 1.00 94.62 96 GLN A CA 1
ATOM 701 C C . GLN A 1 96 ? 1.571 4.108 -5.066 1.00 94.62 96 GLN A C 1
ATOM 703 O O . GLN A 1 96 ? 0.351 4.026 -5.217 1.00 94.62 96 GLN A O 1
ATOM 708 N N . ASP A 1 97 ? 2.347 3.037 -4.879 1.00 95.69 97 ASP A N 1
ATOM 709 C CA . ASP A 1 97 ? 1.814 1.678 -4.832 1.00 95.69 97 ASP A CA 1
ATOM 710 C C . ASP A 1 97 ? 1.106 1.444 -3.492 1.00 95.69 97 ASP A C 1
ATOM 712 O O . ASP A 1 97 ? 1.565 1.873 -2.431 1.00 95.69 97 ASP A O 1
ATOM 716 N N . LEU A 1 98 ? -0.019 0.729 -3.531 1.00 95.06 98 LEU A N 1
ATOM 717 C CA . LEU A 1 98 ? -0.730 0.340 -2.315 1.00 95.06 98 LEU A CA 1
ATOM 718 C C . LEU A 1 98 ? 0.040 -0.763 -1.579 1.00 95.06 98 LEU A C 1
ATOM 720 O O . LEU A 1 98 ? 0.679 -1.611 -2.198 1.00 95.06 98 LEU A O 1
ATOM 724 N N . LEU A 1 99 ? -0.090 -0.829 -0.252 1.00 95.25 99 LEU A N 1
ATOM 725 C CA . LEU A 1 99 ? 0.551 -1.884 0.549 1.00 95.25 99 LEU A CA 1
ATOM 726 C C . LEU A 1 99 ? -0.002 -3.290 0.259 1.00 95.25 99 LEU A C 1
ATOM 728 O O . LEU A 1 99 ? 0.700 -4.277 0.462 1.00 95.25 99 LEU A O 1
ATOM 732 N N . SER A 1 100 ? -1.227 -3.378 -0.268 1.00 94.62 100 SER A N 1
ATOM 733 C CA . SER A 1 100 ? -1.827 -4.618 -0.772 1.00 94.62 100 SER A CA 1
ATOM 734 C C . SER A 1 100 ? -1.300 -5.054 -2.138 1.00 94.62 100 SER A C 1
ATOM 736 O O . SER A 1 100 ? -1.564 -6.182 -2.552 1.00 94.62 100 SER A O 1
ATOM 738 N N . MET A 1 101 ? -0.552 -4.201 -2.847 1.00 96.19 101 MET A N 1
ATOM 739 C CA . MET A 1 101 ? 0.093 -4.599 -4.093 1.00 96.19 101 MET A CA 1
ATOM 740 C C . MET A 1 101 ? 1.341 -5.452 -3.801 1.00 96.19 101 MET A C 1
ATOM 742 O O . MET A 1 101 ? 2.066 -5.181 -2.829 1.00 96.19 101 MET A O 1
ATOM 746 N N . PRO A 1 102 ? 1.618 -6.467 -4.642 1.00 97.38 102 PRO A N 1
ATOM 747 C CA . PRO A 1 102 ? 2.856 -7.235 -4.576 1.00 97.38 102 PRO A CA 1
ATOM 748 C C . PRO A 1 102 ? 4.091 -6.353 -4.666 1.00 97.38 102 PRO A C 1
ATOM 750 O O . PRO A 1 102 ? 4.076 -5.310 -5.324 1.00 97.38 102 PRO A O 1
ATOM 753 N N . CYS A 1 103 ? 5.185 -6.801 -4.055 1.00 98.06 103 CYS A N 1
ATOM 754 C CA . CYS A 1 103 ? 6.465 -6.186 -4.356 1.00 98.06 103 CYS A CA 1
ATOM 755 C C . CYS A 1 103 ? 6.895 -6.590 -5.770 1.00 98.06 103 CYS A C 1
ATOM 757 O O . CYS A 1 103 ? 6.683 -7.714 -6.224 1.00 98.06 103 CYS A O 1
ATOM 759 N N . THR A 1 104 ? 7.499 -5.647 -6.478 1.00 98.31 104 THR A N 1
ATOM 760 C CA . THR A 1 104 ? 7.897 -5.786 -7.881 1.00 98.31 104 THR A CA 1
ATOM 761 C C . THR A 1 104 ? 9.390 -5.538 -8.016 1.00 98.31 104 THR A C 1
ATOM 763 O O . THR A 1 104 ? 10.042 -5.102 -7.069 1.00 98.31 104 THR A O 1
ATOM 766 N N . ARG A 1 105 ? 9.971 -5.834 -9.174 1.00 98.06 105 ARG A N 1
ATOM 767 C CA . ARG A 1 105 ? 11.403 -5.616 -9.415 1.00 98.06 105 ARG A CA 1
ATOM 768 C C . ARG A 1 105 ? 11.633 -4.856 -10.717 1.00 98.06 105 ARG A C 1
ATOM 770 O O . ARG A 1 105 ? 10.728 -4.807 -11.547 1.00 98.06 105 ARG A O 1
ATOM 777 N N . PRO A 1 106 ? 12.821 -4.264 -10.929 1.00 97.88 106 PRO A N 1
ATOM 778 C CA . PRO A 1 106 ? 13.159 -3.697 -12.226 1.00 97.88 106 PRO A CA 1
ATOM 779 C C . PRO A 1 106 ? 13.026 -4.746 -13.346 1.00 97.88 106 PRO A C 1
ATOM 781 O O . PRO A 1 106 ? 13.381 -5.909 -13.130 1.00 97.88 106 PRO A O 1
ATOM 784 N N . PRO A 1 107 ? 12.533 -4.357 -14.533 1.00 97.88 107 PRO A N 1
ATOM 785 C CA . PRO A 1 107 ? 12.374 -5.276 -15.652 1.00 97.88 107 PRO A CA 1
ATOM 786 C C . PRO A 1 107 ? 13.724 -5.742 -16.204 1.00 97.88 107 PRO A C 1
ATOM 788 O O . PRO A 1 107 ? 14.760 -5.098 -16.013 1.00 97.88 107 PRO A O 1
ATOM 791 N N . SER A 1 108 ? 13.709 -6.837 -16.963 1.00 97.94 108 SER A N 1
ATOM 792 C CA . SER A 1 108 ? 14.868 -7.251 -17.753 1.00 97.94 108 SER A CA 1
ATOM 793 C C . SER A 1 108 ? 15.139 -6.275 -18.908 1.00 97.94 108 SER A C 1
ATOM 795 O O . SER A 1 108 ? 14.310 -5.432 -19.256 1.00 97.94 108 SER A O 1
ATOM 797 N N . ALA A 1 109 ? 16.284 -6.427 -19.576 1.00 97.44 109 ALA A N 1
ATOM 798 C CA . ALA A 1 109 ? 16.560 -5.685 -20.805 1.00 97.44 109 ALA A CA 1
ATOM 799 C C . ALA A 1 109 ? 15.501 -5.975 -21.898 1.00 97.44 109 ALA A C 1
ATOM 801 O O . ALA A 1 109 ? 14.923 -7.072 -21.906 1.00 97.44 109 ALA A O 1
ATOM 802 N N . PRO A 1 110 ? 15.265 -5.036 -22.839 1.00 97.25 110 PRO A N 1
ATOM 803 C CA . PRO A 1 110 ? 14.484 -5.304 -24.045 1.00 97.25 110 PRO A CA 1
ATOM 804 C C . PRO A 1 110 ? 15.027 -6.542 -24.766 1.00 97.25 110 PRO A C 1
ATOM 806 O O . PRO A 1 110 ? 16.233 -6.646 -24.987 1.00 97.25 110 PRO A O 1
ATOM 809 N N . HIS A 1 111 ? 14.154 -7.493 -25.105 1.00 94.75 111 HIS A N 1
ATOM 810 C CA . HIS A 1 111 ? 14.606 -8.835 -25.487 1.00 94.75 111 HIS A CA 1
ATOM 811 C C . HIS A 1 111 ? 15.314 -8.868 -26.852 1.00 94.75 111 HIS A C 1
ATOM 813 O O . HIS A 1 111 ? 16.404 -9.423 -26.976 1.00 94.75 111 HIS A O 1
ATOM 819 N N . TYR A 1 112 ? 14.731 -8.236 -27.871 1.00 95.62 112 TYR A N 1
ATOM 820 C CA . TYR A 1 112 ? 15.336 -8.117 -29.194 1.00 95.62 112 TYR A CA 1
ATOM 821 C C . TYR A 1 112 ? 15.503 -6.650 -29.535 1.00 95.62 112 TYR A C 1
ATOM 823 O O . TYR A 1 112 ? 14.509 -5.939 -29.553 1.00 95.62 112 TYR A O 1
ATOM 831 N N . LEU A 1 113 ? 16.728 -6.211 -29.829 1.00 96.88 113 LEU A N 1
ATOM 832 C CA . LEU A 1 113 ? 17.041 -4.863 -30.302 1.00 96.88 113 LEU A CA 1
ATOM 833 C C . LEU A 1 113 ? 17.723 -4.955 -31.668 1.00 96.88 113 LEU A C 1
ATOM 835 O O . LEU A 1 113 ? 18.719 -5.655 -31.833 1.00 96.88 113 LEU A O 1
ATOM 839 N N . THR A 1 114 ? 17.205 -4.216 -32.641 1.00 96.81 114 THR A N 1
ATOM 840 C CA . THR A 1 114 ? 17.802 -4.077 -33.971 1.00 96.81 114 THR A CA 1
ATOM 841 C C . THR A 1 114 ? 18.009 -2.607 -34.295 1.00 96.81 114 THR A C 1
ATOM 843 O O . THR A 1 114 ? 17.101 -1.799 -34.097 1.00 96.81 114 THR A O 1
ATOM 846 N N . ALA A 1 115 ? 19.183 -2.284 -34.833 1.00 96.19 115 ALA A N 1
ATOM 847 C CA . ALA A 1 115 ? 19.512 -0.973 -35.372 1.00 96.19 115 ALA A CA 1
ATOM 848 C C . ALA A 1 115 ? 19.771 -1.110 -36.875 1.00 96.19 115 ALA A C 1
ATOM 850 O O . ALA A 1 115 ? 20.714 -1.786 -37.286 1.00 96.19 115 ALA A O 1
ATOM 851 N N . VAL A 1 116 ? 18.922 -0.500 -37.699 1.00 96.12 116 VAL A N 1
ATOM 852 C CA . VAL A 1 116 ? 19.005 -0.589 -39.160 1.00 96.12 116 VAL A CA 1
ATOM 853 C C . VAL A 1 116 ? 19.382 0.774 -39.728 1.00 96.12 116 VAL A C 1
ATOM 855 O O . VAL A 1 116 ? 18.674 1.761 -39.543 1.00 96.12 116 VAL A O 1
ATOM 858 N N . GLY A 1 117 ? 20.511 0.835 -40.437 1.00 94.50 117 GLY A N 1
ATOM 859 C CA . GLY A 1 117 ? 20.928 2.028 -41.169 1.00 94.50 117 GLY A CA 1
ATOM 860 C C . GLY A 1 117 ? 20.066 2.229 -42.415 1.00 94.50 117 GLY A C 1
ATOM 861 O O . GLY A 1 117 ? 20.101 1.420 -43.338 1.00 94.50 117 GLY A O 1
ATOM 862 N N . MET A 1 118 ? 19.314 3.323 -42.461 1.00 92.62 118 MET A N 1
ATOM 863 C CA . MET A 1 118 ? 18.474 3.725 -43.590 1.00 92.62 118 MET A CA 1
ATOM 864 C C . MET A 1 118 ? 19.046 4.987 -44.248 1.00 92.62 118 MET A C 1
ATOM 866 O O . MET A 1 118 ? 18.465 6.075 -44.191 1.00 92.62 118 MET A O 1
ATOM 870 N N . GLY A 1 119 ? 20.235 4.860 -44.846 1.00 91.12 119 GLY A N 1
ATOM 871 C CA . GLY A 1 119 ? 20.966 5.983 -45.439 1.00 91.12 119 GLY A CA 1
ATOM 872 C C . GLY A 1 119 ? 21.539 6.915 -44.369 1.00 91.12 119 GLY A C 1
ATOM 873 O O . GLY A 1 119 ? 22.478 6.547 -43.675 1.00 91.12 119 GLY A O 1
ATOM 874 N N . ALA A 1 120 ? 20.974 8.118 -44.234 1.00 93.12 120 ALA A N 1
ATOM 875 C CA . ALA A 1 120 ? 21.397 9.116 -43.241 1.00 93.12 120 ALA A CA 1
ATOM 876 C C . ALA A 1 120 ? 20.675 8.994 -41.881 1.00 93.12 120 ALA A C 1
ATOM 878 O O . ALA A 1 120 ? 20.903 9.807 -40.989 1.00 93.12 120 ALA A O 1
ATOM 879 N N . LYS A 1 121 ? 19.766 8.022 -41.730 1.00 94.88 121 LYS A N 1
ATOM 880 C CA . LYS A 1 121 ? 19.013 7.765 -40.494 1.00 94.88 121 LYS A CA 1
ATOM 881 C C . LYS A 1 121 ? 19.330 6.375 -39.960 1.00 94.88 121 LYS A C 1
ATOM 883 O O . LYS A 1 121 ? 19.652 5.476 -40.731 1.00 94.88 121 LYS A O 1
ATOM 888 N N . VAL A 1 122 ? 19.167 6.195 -38.656 1.00 95.12 122 VAL A N 1
ATOM 889 C CA . VAL A 1 122 ? 19.172 4.882 -38.006 1.00 95.12 122 VAL A CA 1
ATOM 890 C C . VAL A 1 122 ? 17.768 4.624 -37.475 1.00 95.12 122 VAL A C 1
ATOM 892 O O . VAL A 1 122 ? 17.213 5.464 -36.770 1.00 95.12 122 VAL A O 1
ATOM 895 N N . GLU A 1 123 ? 17.182 3.487 -37.837 1.00 96.00 123 GLU A N 1
ATOM 896 C CA . GLU A 1 123 ? 15.921 3.004 -37.279 1.00 96.00 123 GLU A CA 1
ATOM 897 C C . GLU A 1 123 ? 16.222 2.005 -36.158 1.00 96.00 123 GLU A C 1
ATOM 899 O O . GLU A 1 123 ? 16.888 0.993 -36.382 1.00 96.00 123 GLU A O 1
ATOM 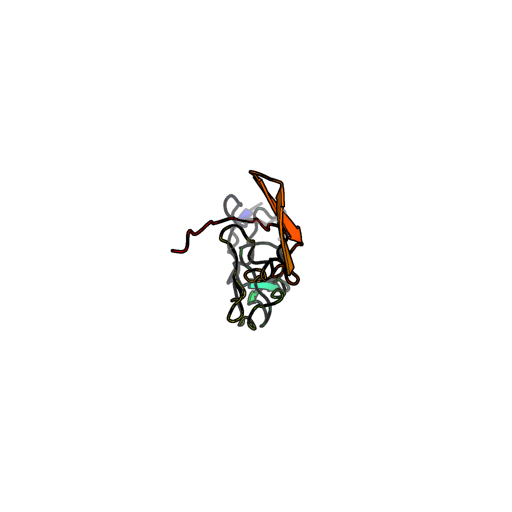904 N N . LEU A 1 124 ? 15.731 2.292 -34.951 1.00 96.69 124 LEU A N 1
ATOM 905 C CA . LEU A 1 124 ? 15.806 1.386 -33.809 1.00 96.69 124 LEU A CA 1
ATOM 906 C C . LEU A 1 124 ? 14.461 0.680 -33.647 1.00 96.69 124 LEU A C 1
ATOM 908 O O . LEU A 1 124 ? 13.421 1.331 -33.568 1.00 96.69 124 LEU A O 1
ATOM 912 N N . ARG A 1 125 ? 14.481 -0.650 -33.573 1.00 97.06 125 ARG A N 1
ATOM 913 C CA . ARG A 1 125 ? 13.298 -1.466 -33.276 1.00 97.06 125 ARG A CA 1
ATOM 914 C C . ARG A 1 125 ? 13.640 -2.413 -32.147 1.00 97.06 125 ARG A C 1
ATOM 916 O O . ARG A 1 125 ? 14.685 -3.061 -32.201 1.00 97.06 125 ARG A O 1
ATOM 923 N N . TRP A 1 126 ? 12.765 -2.502 -31.156 1.00 97.56 126 TRP A N 1
ATOM 924 C CA . TRP A 1 126 ? 12.913 -3.469 -30.082 1.00 97.56 126 TRP A CA 1
ATOM 925 C C . TRP A 1 126 ? 11.595 -4.115 -29.674 1.00 97.56 126 TRP A C 1
ATOM 927 O O . TRP A 1 126 ? 10.519 -3.614 -30.002 1.00 97.56 126 TRP A O 1
ATOM 937 N N . THR A 1 127 ? 11.686 -5.240 -28.970 1.00 97.94 127 THR A N 1
ATOM 938 C CA . THR A 1 127 ? 10.546 -5.902 -28.323 1.00 97.94 127 THR A CA 1
ATOM 939 C C . THR A 1 127 ? 10.563 -5.671 -26.811 1.00 97.94 127 THR A C 1
ATOM 941 O O . THR A 1 127 ? 11.630 -5.387 -26.257 1.00 97.94 127 THR A O 1
ATOM 944 N N . PRO A 1 128 ? 9.417 -5.831 -26.123 1.00 97.75 128 PRO A N 1
ATOM 945 C CA . PRO A 1 128 ? 9.366 -5.748 -24.669 1.00 97.75 128 PRO A CA 1
ATOM 946 C C . PRO A 1 128 ? 10.349 -6.699 -23.961 1.00 97.75 128 PRO A C 1
ATOM 948 O O . PRO A 1 128 ? 10.796 -7.685 -24.565 1.00 97.75 128 PRO A O 1
ATOM 951 N N . PRO A 1 129 ? 10.690 -6.409 -22.692 1.00 98.00 129 PRO A N 1
ATOM 952 C CA . PRO A 1 129 ? 11.426 -7.318 -21.821 1.00 98.00 129 PRO A CA 1
ATOM 953 C C . PRO A 1 129 ? 10.785 -8.704 -21.751 1.00 98.00 129 PRO A C 1
ATOM 955 O O . PRO A 1 129 ? 9.566 -8.839 -21.852 1.00 98.00 129 PRO A O 1
ATOM 958 N N . GLN A 1 130 ? 11.605 -9.735 -21.543 1.00 97.38 130 GLN A N 1
ATOM 959 C CA . GLN A 1 130 ? 11.095 -11.075 -21.250 1.00 97.38 130 GLN A CA 1
ATOM 960 C C . GLN A 1 130 ? 10.438 -11.129 -19.865 1.00 97.38 130 GLN A C 1
ATOM 962 O O . GLN A 1 130 ? 9.461 -11.848 -19.676 1.00 97.38 130 GLN A O 1
ATOM 967 N N . ASP A 1 131 ? 10.977 -10.362 -18.918 1.00 97.62 131 ASP A N 1
ATOM 968 C CA . ASP A 1 131 ? 10.423 -10.188 -17.585 1.00 97.62 131 ASP A CA 1
ATOM 969 C C . ASP A 1 131 ? 10.147 -8.704 -17.337 1.00 97.62 131 ASP A C 1
ATOM 971 O O . ASP A 1 131 ? 11.064 -7.879 -17.359 1.00 97.62 131 ASP A O 1
ATOM 975 N N . SER A 1 132 ? 8.880 -8.362 -17.107 1.00 97.50 132 SER A N 1
ATOM 976 C CA . SER A 1 132 ? 8.471 -6.999 -16.773 1.00 97.50 132 SER A CA 1
ATOM 977 C C . SER A 1 132 ? 8.716 -6.634 -15.308 1.00 97.50 132 SER A C 1
ATOM 979 O O . SER A 1 132 ? 8.522 -5.483 -14.927 1.00 97.50 132 SER A O 1
ATOM 981 N N . GLY A 1 133 ? 9.109 -7.603 -14.479 1.00 96.81 133 GLY A N 1
ATOM 982 C CA . GLY A 1 133 ? 9.237 -7.437 -13.038 1.00 96.81 133 GLY A CA 1
ATOM 983 C C . GLY A 1 133 ? 7.894 -7.358 -12.309 1.00 96.81 133 GLY A C 1
ATOM 984 O O . GLY A 1 133 ? 7.854 -6.893 -11.171 1.00 96.81 133 GLY A O 1
ATOM 985 N N . GLY A 1 134 ? 6.807 -7.808 -12.953 1.00 96.69 134 GLY A N 1
ATOM 986 C CA . GLY A 1 134 ? 5.445 -7.795 -12.403 1.00 96.69 134 GLY A CA 1
ATOM 987 C C . GLY A 1 134 ? 4.713 -6.462 -12.582 1.00 96.69 134 GLY A C 1
ATOM 988 O O . GLY A 1 134 ? 3.794 -6.161 -11.826 1.00 96.69 134 GLY A O 1
ATOM 989 N N . ARG A 1 135 ? 5.150 -5.646 -13.546 1.00 96.56 135 A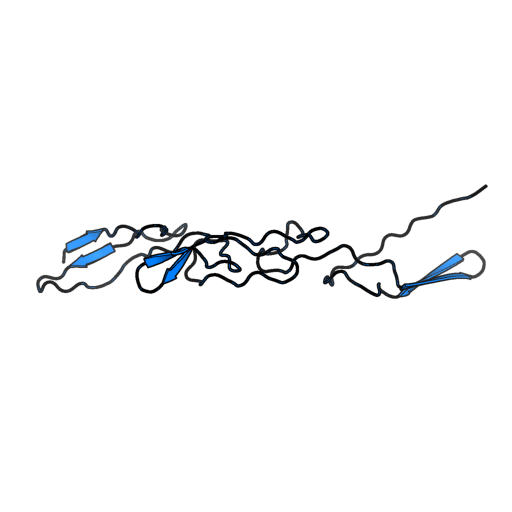RG A N 1
ATOM 990 C CA . ARG A 1 135 ? 4.693 -4.271 -13.770 1.00 96.56 135 ARG A CA 1
ATOM 991 C C . ARG A 1 135 ? 4.279 -4.068 -15.224 1.00 96.56 135 ARG A C 1
ATOM 993 O O . ARG A 1 135 ? 4.913 -4.614 -16.123 1.00 96.56 135 ARG A O 1
ATOM 1000 N N . ASP A 1 136 ? 3.288 -3.211 -15.448 1.00 95.81 136 ASP A N 1
ATOM 1001 C CA . ASP A 1 136 ? 2.790 -2.885 -16.794 1.00 95.81 136 ASP A CA 1
ATOM 1002 C C . ASP A 1 136 ? 3.038 -1.415 -17.188 1.00 95.81 136 ASP A C 1
ATOM 1004 O O . ASP A 1 136 ? 2.707 -0.990 -18.293 1.00 95.81 136 ASP A O 1
ATOM 1008 N N . ASP A 1 137 ? 3.664 -0.626 -16.314 1.00 95.94 137 ASP A N 1
ATOM 1009 C CA . ASP A 1 137 ? 3.968 0.801 -16.491 1.00 95.94 137 ASP A CA 1
ATOM 1010 C C . ASP A 1 137 ? 5.383 1.050 -17.055 1.00 95.94 137 ASP A C 1
ATOM 1012 O O . ASP A 1 137 ? 6.067 2.021 -16.723 1.00 95.94 137 ASP A O 1
ATOM 1016 N N . LEU A 1 138 ? 5.834 0.154 -17.933 1.00 96.56 138 LEU A N 1
ATOM 1017 C CA . LEU A 1 138 ? 7.163 0.183 -18.544 1.00 96.56 138 LEU A CA 1
ATOM 1018 C C . LEU A 1 138 ? 7.349 1.397 -19.462 1.00 96.56 138 LEU A C 1
ATOM 1020 O O . LEU A 1 138 ? 6.528 1.684 -20.334 1.00 96.56 138 LEU A O 1
ATOM 1024 N N . THR A 1 139 ? 8.507 2.045 -19.346 1.00 97.38 139 THR A N 1
ATOM 1025 C CA . THR A 1 139 ? 8.954 3.104 -20.261 1.00 97.38 139 THR A CA 1
ATOM 1026 C C . THR A 1 139 ? 10.382 2.831 -20.729 1.00 97.38 139 THR A C 1
ATOM 1028 O O . THR A 1 139 ? 11.129 2.098 -20.082 1.00 97.38 139 THR A O 1
ATOM 1031 N N . TYR A 1 140 ? 10.763 3.396 -21.877 1.00 97.12 140 TYR A N 1
ATOM 1032 C CA . TYR A 1 140 ? 12.085 3.196 -22.477 1.00 97.12 140 TYR A CA 1
ATOM 1033 C C . TYR A 1 140 ? 12.811 4.532 -22.617 1.00 97.12 140 TYR A C 1
ATOM 1035 O O . TYR A 1 140 ? 12.229 5.517 -23.072 1.00 97.12 140 TYR A O 1
ATOM 1043 N N . SER A 1 141 ? 14.096 4.548 -22.277 1.00 97.44 141 SER A N 1
ATOM 1044 C CA . SER A 1 141 ? 15.014 5.657 -22.532 1.00 97.44 141 SER A CA 1
ATOM 1045 C C . SER A 1 141 ? 16.101 5.213 -23.513 1.00 97.44 141 SER A C 1
ATOM 1047 O O . SER A 1 141 ? 16.522 4.058 -23.508 1.00 97.44 141 SER A O 1
ATOM 1049 N N . VAL A 1 142 ? 16.536 6.119 -24.394 1.00 96.69 142 VAL A N 1
ATOM 1050 C CA . VAL A 1 142 ? 17.534 5.833 -25.438 1.00 96.69 142 VAL A CA 1
ATOM 1051 C C . VAL A 1 142 ? 18.712 6.788 -25.279 1.00 96.69 142 VAL A C 1
ATOM 1053 O O . VAL A 1 142 ? 18.521 8.003 -25.229 1.00 96.69 142 VAL A O 1
ATOM 1056 N N . THR A 1 143 ? 19.924 6.240 -25.221 1.00 96.75 143 THR A N 1
ATOM 1057 C CA . THR A 1 143 ? 21.190 6.985 -25.145 1.00 96.75 143 THR A CA 1
ATOM 1058 C C . THR A 1 143 ? 22.077 6.668 -26.353 1.00 96.75 143 THR A C 1
ATOM 1060 O O . THR A 1 143 ? 21.867 5.677 -27.051 1.00 96.75 143 THR A O 1
ATOM 1063 N N . CYS A 1 144 ? 23.043 7.542 -26.648 1.00 94.69 144 CYS A N 1
ATOM 1064 C CA . CYS A 1 144 ? 23.959 7.410 -27.782 1.00 94.69 144 CYS A CA 1
ATOM 1065 C C . CYS A 1 144 ? 25.375 7.801 -27.347 1.00 94.69 144 CYS A C 1
ATOM 1067 O O . CYS A 1 144 ? 25.548 8.820 -26.676 1.00 94.69 144 CYS A O 1
ATOM 1069 N N . GLU A 1 145 ? 26.372 7.020 -27.759 1.00 96.25 145 GLU A N 1
ATOM 1070 C CA . GLU A 1 145 ? 27.789 7.256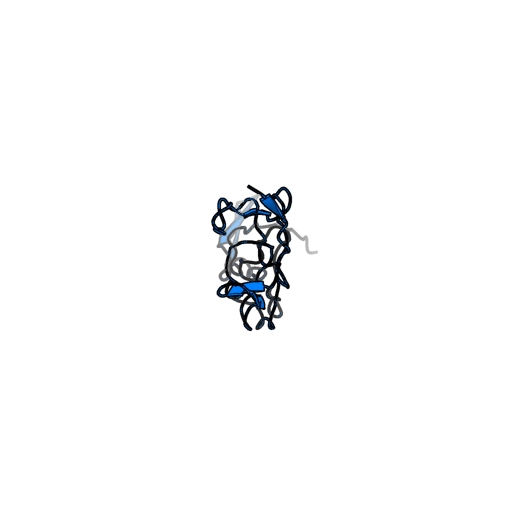 -27.476 1.00 96.25 145 GLU A CA 1
ATOM 1071 C C . GLU A 1 145 ? 28.601 7.265 -28.779 1.00 96.25 145 GLU A C 1
ATOM 1073 O O . GLU A 1 145 ? 28.289 6.540 -29.725 1.00 96.25 145 GLU A O 1
ATOM 1078 N N . GLN A 1 146 ? 29.650 8.092 -28.829 1.00 96.38 146 GLN A N 1
ATOM 1079 C CA . GLN A 1 146 ? 30.588 8.161 -29.950 1.00 96.38 146 GLN A CA 1
ATOM 1080 C C . GLN A 1 146 ? 31.944 7.597 -29.516 1.00 96.38 146 GLN A C 1
ATOM 1082 O O . GLN A 1 146 ? 32.611 8.174 -28.657 1.00 96.38 146 GLN A O 1
ATOM 1087 N N . CYS A 1 147 ? 32.343 6.475 -30.114 1.00 93.62 147 CYS A N 1
ATOM 1088 C CA . CYS A 1 147 ? 33.645 5.849 -29.887 1.00 93.62 147 CYS A CA 1
ATOM 1089 C C . CYS A 1 147 ? 34.647 6.317 -30.955 1.00 93.62 147 CYS A C 1
ATOM 1091 O O . CYS A 1 147 ? 34.282 6.426 -32.128 1.00 93.62 147 CYS A O 1
ATOM 1093 N N . TRP A 1 148 ? 35.886 6.590 -30.538 1.00 85.25 148 TRP A N 1
ATOM 1094 C CA . TRP A 1 148 ? 36.980 7.096 -31.376 1.00 85.25 148 TRP A CA 1
ATOM 1095 C C . TRP A 1 148 ? 38.072 6.046 -31.549 1.00 85.25 148 TRP A C 1
ATOM 1097 O O . TRP A 1 148 ? 38.334 5.322 -30.561 1.00 85.25 148 TRP A O 1
#

InterPro domains:
  IPR001426 Tyrosine-protein kinase, receptor class V, conserved site [PS00791] (25-45)
  IPR003961 Fibronectin type III [PS50853] (106-148)
  IPR009030 Growth factor receptor cysteine-rich domain superfamily [SSF57184] (38-99)
  IPR011641 Tyrosine-protein kinase ephrin type A/B receptor-like [PF07699] (49-83)
  IPR013783 Immunoglobulin-like fold [G3DSA:2.60.40.10] (107-148)
  IPR036116 Fibronectin type III superfamily [SSF49265] (90-144)
  IPR050449 Ephrin receptor tyrosine kinases [PTHR46877] (3-147)
  IPR061283 Ephrin, cysteine rich domain [PF25599] (1-40)

Sequence (148 aa):
LATVAGTCVEHAVVPPGGDEPRMHCAVDGEWLVPIGQCLCEAGYEKVEDTCQACSPGFFKSEASESPCLECPVHTVLAPEGATFCECEEGYFRAPQDLLSMPCTRPPSAPHYLTAVGMGAKVELRWTPPQDSGGRDDLTYSVTCEQCW

Foldseek 3Di:
DDKDFDDDAPQWDFDVVWDGWIWDADPVRDIDDIGTDIFRAWQWADDPRHTFGAQWQWTAQGGDNDGTHGQDPQFDTHHTSHNATHGHPQWADDPPDDSNDHTFHAFDPFDDWDWDDPDVDIDIDTHHGPGRRNDDPDDDDDDDDDDD